Protein AF-A0A950X3T7-F1 (afdb_monomer)

Sequence (67 aa):
MSRTVEHTDEVNARILAVSEDTIQGFVREPFARIAEVSGVPEAVVLDRIRGMLEAGTIRRVRQTLLA

Radius of gyration: 11.9 Å; Cα contacts (8 Å, |Δi|>4): 49; chains: 1; bounding box: 23×23×36 Å

Foldseek 3Di:
DDDDPDPPPPLLVLLVVCVPPPDDDADPCVLVVSCVRSVHDSVVSVVNVVSCCVVVVDVDDDDDDDD

Nearest PDB structures (foldseek):
  2e19-assembly1_A  TM=5.814E-01  e=1.476E+00  Homo sapiens
  2cra-assembly1_A  TM=4.525E-01  e=6.073E-01  Homo sapiens
  2djn-assembly1_A  TM=4.450E-01  e=1.009E+00  Homo sapiens
  2lkx-assembly1_A  TM=4.165E-01  e=1.300E+00  Homo sapiens
  2l7m-assembly1_P  TM=5.474E-01  e=4.071E+00  Homo sapiens

Structure (mmCIF, N/CA/C/O backbone):
data_AF-A0A950X3T7-F1
#
_entry.id   AF-A0A950X3T7-F1
#
loop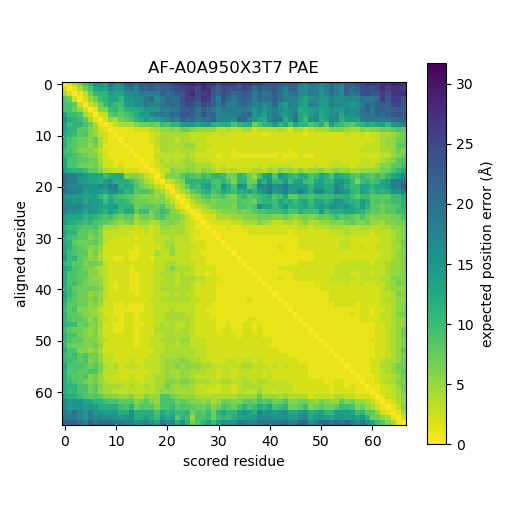_
_atom_site.group_PDB
_atom_site.id
_atom_site.type_symbol
_atom_site.label_atom_id
_atom_site.label_alt_id
_atom_site.label_comp_id
_atom_site.label_asym_id
_atom_site.label_entity_id
_atom_site.label_seq_id
_atom_site.pdbx_PDB_ins_code
_atom_site.Cartn_x
_atom_site.Cartn_y
_atom_site.Cartn_z
_atom_site.occupancy
_atom_site.B_iso_or_equiv
_atom_site.auth_seq_id
_atom_site.auth_comp_id
_atom_site.auth_asym_id
_atom_site.auth_atom_id
_atom_site.pdbx_PDB_model_num
ATOM 1 N N . MET A 1 1 ? -4.985 -13.641 -15.405 1.00 40.84 1 MET A N 1
ATOM 2 C CA . MET A 1 1 ? -5.564 -12.722 -16.410 1.00 40.84 1 MET A CA 1
ATOM 3 C C . MET A 1 1 ? -5.674 -11.344 -15.787 1.00 40.84 1 MET A C 1
ATOM 5 O O . MET A 1 1 ? -6.038 -11.249 -14.624 1.00 40.84 1 MET A O 1
ATOM 9 N N . SER A 1 2 ? -5.250 -10.339 -16.552 1.00 63.31 2 SER A N 1
ATOM 10 C CA . SER A 1 2 ? -4.913 -8.968 -16.154 1.00 63.31 2 SER A CA 1
ATOM 11 C C . SER A 1 2 ? -5.974 -8.256 -15.310 1.00 63.31 2 SER A C 1
ATOM 13 O O . SER A 1 2 ? -7.147 -8.245 -15.681 1.00 63.31 2 SER A O 1
ATOM 15 N N . ARG A 1 3 ? -5.552 -7.591 -14.227 1.00 47.69 3 ARG A N 1
ATOM 16 C CA . ARG A 1 3 ? -6.275 -6.429 -13.694 1.00 47.69 3 ARG A CA 1
ATOM 17 C C . ARG A 1 3 ? -5.307 -5.456 -13.014 1.00 47.69 3 ARG A C 1
ATOM 19 O O . ARG A 1 3 ? -5.126 -5.468 -11.808 1.00 47.69 3 ARG A O 1
ATOM 26 N N . THR 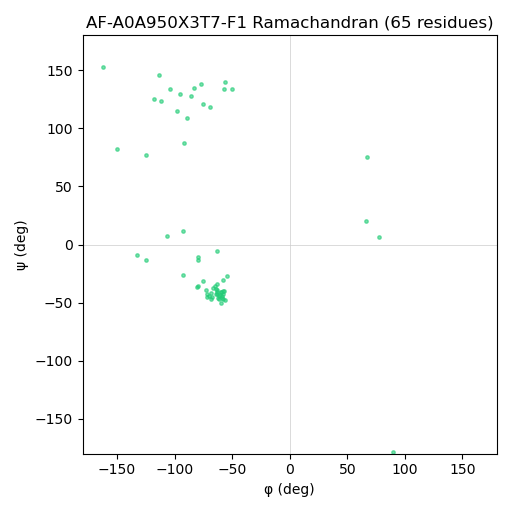A 1 4 ? -4.684 -4.645 -13.868 1.00 57.53 4 THR A N 1
ATOM 27 C CA . THR A 1 4 ? -4.150 -3.293 -13.616 1.00 57.53 4 THR A CA 1
ATOM 28 C C . THR A 1 4 ? -2.949 -3.149 -12.666 1.00 57.53 4 THR A C 1
ATOM 30 O O . THR A 1 4 ? -3.035 -2.650 -11.550 1.00 57.53 4 THR A O 1
ATOM 33 N N . VAL A 1 5 ? -1.775 -3.516 -13.182 1.00 53.91 5 VAL A N 1
ATOM 34 C CA . VAL A 1 5 ? -0.460 -3.009 -12.726 1.00 53.91 5 VAL A CA 1
ATOM 35 C C . VAL A 1 5 ? 0.0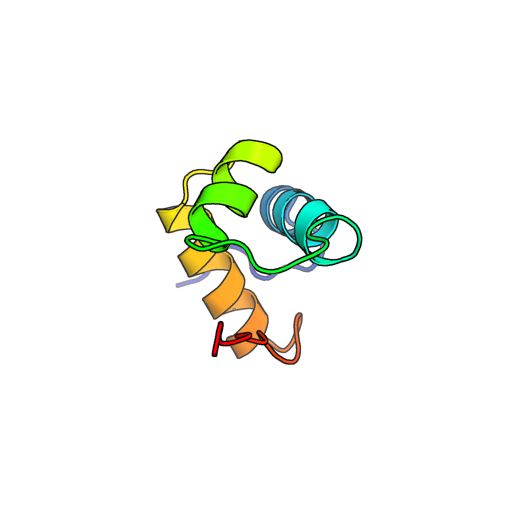03 -1.797 -13.544 1.00 53.91 5 VAL A C 1
ATOM 37 O O . VAL A 1 5 ? 1.146 -1.361 -13.444 1.00 53.91 5 VAL A O 1
ATOM 40 N N . GLU A 1 6 ? -0.891 -1.232 -14.356 1.00 56.78 6 GLU A N 1
ATOM 41 C CA . GLU A 1 6 ? -0.622 0.017 -15.056 1.00 56.78 6 GLU A CA 1
ATOM 42 C C . GLU A 1 6 ? -0.278 1.100 -14.028 1.00 56.78 6 GLU A C 1
ATOM 44 O O . GLU A 1 6 ? -0.965 1.262 -13.014 1.00 56.78 6 GLU A O 1
ATOM 49 N N . HIS A 1 7 ? 0.790 1.850 -14.297 1.00 53.62 7 HIS A N 1
ATOM 50 C CA . HIS A 1 7 ? 1.284 2.917 -13.419 1.00 53.62 7 HIS A CA 1
ATOM 51 C C . HIS A 1 7 ? 0.264 4.068 -13.251 1.00 53.62 7 HIS A C 1
ATOM 53 O O . HIS A 1 7 ? 0.485 4.980 -12.463 1.00 53.62 7 HIS A O 1
ATOM 59 N N . THR A 1 8 ? -0.856 4.016 -13.979 1.00 55.34 8 THR A N 1
ATOM 60 C CA . THR A 1 8 ? -1.958 4.986 -13.991 1.00 55.34 8 THR A CA 1
ATOM 61 C C . THR A 1 8 ? -3.225 4.501 -13.275 1.00 55.34 8 THR A C 1
ATOM 63 O O . THR A 1 8 ? -4.247 5.180 -13.337 1.00 55.34 8 THR A O 1
ATOM 66 N N . ASP A 1 9 ? -3.202 3.347 -12.594 1.00 78.44 9 ASP A N 1
ATOM 67 C CA . ASP A 1 9 ? -4.351 2.898 -11.796 1.00 78.44 9 ASP A CA 1
ATOM 68 C C . ASP A 1 9 ? -4.538 3.806 -10.566 1.00 78.44 9 ASP A C 1
ATOM 70 O O . ASP A 1 9 ? -3.677 3.875 -9.684 1.00 78.44 9 ASP A O 1
ATOM 74 N N . GLU A 1 10 ? -5.687 4.480 -10.486 1.00 85.88 10 GLU A N 1
ATOM 75 C CA . GLU A 1 10 ? -6.069 5.351 -9.366 1.00 85.88 10 GLU A CA 1
ATOM 76 C C . GLU A 1 10 ? -6.014 4.642 -8.001 1.00 85.88 10 GLU A C 1
ATOM 78 O O . GLU A 1 10 ? -5.829 5.285 -6.965 1.00 85.88 10 GLU A O 1
ATOM 83 N N . VAL A 1 11 ? -6.181 3.316 -7.958 1.00 89.12 11 VAL A N 1
ATOM 84 C CA . VAL A 1 11 ? -6.026 2.526 -6.728 1.00 89.12 11 VAL A CA 1
ATOM 85 C C . VAL A 1 11 ? -4.554 2.438 -6.327 1.00 89.12 11 VAL A C 1
ATOM 87 O O . VAL A 1 11 ? -4.234 2.665 -5.160 1.00 89.12 11 VAL A O 1
ATOM 90 N N . ASN A 1 12 ? -3.657 2.162 -7.277 1.00 89.25 12 ASN A N 1
ATOM 91 C CA . ASN A 1 12 ? -2.218 2.110 -7.011 1.00 89.25 12 ASN A CA 1
ATOM 92 C C . ASN A 1 12 ? -1.712 3.487 -6.572 1.00 89.25 12 ASN A C 1
ATOM 94 O O . ASN A 1 12 ? -0.993 3.572 -5.582 1.00 89.25 12 ASN A O 1
ATOM 98 N N . ALA A 1 13 ? -2.161 4.560 -7.231 1.00 88.31 13 ALA A N 1
ATOM 99 C CA . ALA A 1 13 ? -1.815 5.930 -6.857 1.00 88.31 13 ALA A CA 1
ATOM 100 C C . ALA A 1 13 ? -2.241 6.266 -5.417 1.00 88.31 13 ALA A C 1
ATOM 102 O O . ALA A 1 13 ? -1.447 6.804 -4.647 1.00 88.31 13 ALA A O 1
ATOM 103 N N . ARG A 1 14 ? -3.464 5.890 -5.011 1.00 89.44 14 ARG A N 1
ATOM 104 C CA . ARG A 1 14 ? -3.940 6.084 -3.630 1.00 89.44 14 ARG A CA 1
ATOM 105 C C . ARG A 1 14 ? -3.127 5.302 -2.601 1.00 89.44 14 ARG A C 1
ATOM 107 O O . ARG A 1 14 ? -2.861 5.822 -1.523 1.00 89.44 14 ARG A O 1
ATOM 114 N N . ILE A 1 15 ? -2.727 4.072 -2.921 1.00 89.75 15 ILE A N 1
ATOM 115 C CA . ILE A 1 15 ? -1.879 3.249 -2.045 1.00 89.75 15 ILE A CA 1
ATOM 116 C C . ILE A 1 15 ? -0.468 3.850 -1.943 1.00 89.75 15 ILE A C 1
ATOM 118 O O . ILE A 1 15 ? 0.068 3.988 -0.841 1.00 89.75 15 ILE A O 1
ATOM 122 N N . LEU A 1 16 ? 0.133 4.234 -3.072 1.00 87.94 16 LEU A N 1
ATOM 123 C CA . LEU A 1 16 ? 1.488 4.786 -3.127 1.00 87.94 16 LEU A CA 1
ATOM 124 C C . LEU A 1 16 ? 1.586 6.150 -2.440 1.00 87.94 16 LEU A C 1
ATOM 126 O O . LEU A 1 16 ? 2.532 6.350 -1.693 1.00 87.94 16 LEU A O 1
ATOM 130 N N . ALA A 1 17 ? 0.578 7.019 -2.548 1.00 85.19 17 ALA A N 1
ATOM 131 C CA . ALA A 1 17 ? 0.558 8.306 -1.841 1.00 85.19 17 ALA A CA 1
ATOM 132 C C . ALA A 1 17 ? 0.667 8.161 -0.307 1.00 85.19 17 ALA A C 1
ATOM 134 O O . ALA A 1 17 ? 1.237 9.014 0.371 1.00 85.19 17 ALA A O 1
ATOM 135 N N . VAL A 1 18 ? 0.155 7.059 0.253 1.00 80.94 18 VAL A N 1
ATOM 136 C CA . VAL A 1 18 ? 0.317 6.738 1.682 1.00 80.94 18 VAL A CA 1
ATOM 137 C C . VAL A 1 18 ? 1.693 6.116 1.965 1.00 80.94 18 VAL A C 1
ATOM 139 O O . VAL A 1 18 ? 2.318 6.360 2.997 1.00 80.94 18 VAL A O 1
ATOM 142 N N . SER A 1 19 ? 2.177 5.298 1.032 1.00 69.75 19 SER A N 1
ATOM 143 C CA . SER A 1 19 ? 3.421 4.531 1.161 1.00 69.75 19 SER A CA 1
ATOM 144 C C . SER A 1 19 ? 4.684 5.380 0.983 1.00 69.75 19 SER A C 1
ATOM 146 O O . SER A 1 19 ? 5.717 5.056 1.567 1.00 69.75 19 SER A O 1
ATOM 148 N N . GLU A 1 20 ? 4.613 6.425 0.158 1.00 62.16 20 GLU A N 1
ATOM 149 C CA . GLU A 1 20 ? 5.753 7.258 -0.230 1.00 62.16 20 GLU A CA 1
ATOM 150 C C . GLU A 1 20 ? 6.113 8.291 0.844 1.00 62.16 20 GLU A C 1
ATOM 152 O O . GLU A 1 20 ? 7.301 8.481 1.088 1.00 62.16 20 GLU A O 1
ATOM 157 N N . ASP A 1 21 ? 5.136 8.865 1.559 1.00 58.38 21 ASP A N 1
ATOM 158 C CA . ASP A 1 21 ? 5.407 10.039 2.407 1.00 58.38 21 ASP A CA 1
ATOM 159 C C . ASP A 1 21 ? 4.860 10.010 3.848 1.00 58.38 21 ASP A C 1
ATOM 161 O O . ASP A 1 21 ? 5.214 10.891 4.632 1.00 58.38 21 ASP A O 1
ATOM 165 N N . THR A 1 22 ? 4.019 9.053 4.273 1.00 60.97 22 THR A N 1
ATOM 166 C CA . THR A 1 22 ? 3.174 9.319 5.468 1.00 60.97 22 THR A CA 1
ATOM 167 C C . THR A 1 22 ? 3.235 8.343 6.640 1.00 60.97 22 THR A C 1
ATOM 169 O O . THR A 1 22 ? 2.810 8.720 7.734 1.00 60.97 22 THR A O 1
ATOM 172 N N . ILE A 1 23 ? 3.810 7.144 6.515 1.00 65.75 23 ILE A N 1
ATOM 173 C CA . ILE A 1 23 ? 3.923 6.237 7.674 1.00 65.75 23 ILE A CA 1
ATOM 174 C C . ILE A 1 23 ? 5.257 6.462 8.397 1.00 65.75 23 ILE A C 1
ATOM 176 O O . ILE A 1 23 ? 6.264 5.811 8.125 1.00 65.75 23 ILE A O 1
ATOM 180 N N . GLN A 1 24 ? 5.251 7.413 9.334 1.00 65.19 24 GLN A N 1
ATOM 181 C CA . GLN A 1 24 ? 6.355 7.662 10.263 1.00 65.19 24 GLN A CA 1
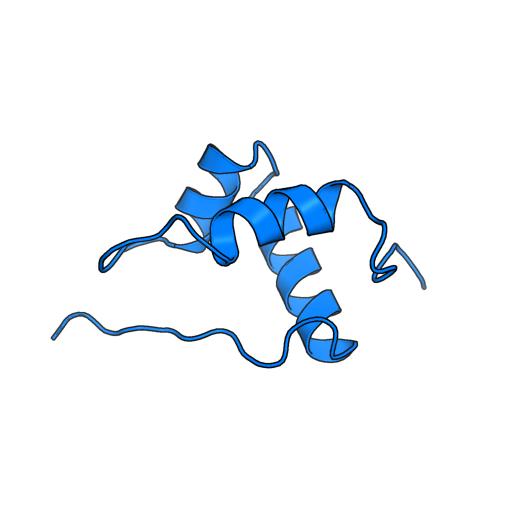ATOM 182 C C . GLN A 1 24 ? 6.225 6.747 11.492 1.00 65.19 24 GLN A C 1
ATOM 184 O O . GLN A 1 24 ? 5.187 6.719 12.151 1.00 65.19 24 GLN A O 1
ATOM 189 N N . GLY A 1 25 ? 7.294 6.023 11.831 1.00 64.75 25 GLY A N 1
ATOM 190 C CA . GLY A 1 25 ? 7.339 5.138 13.001 1.00 64.75 25 GLY A CA 1
ATOM 191 C C . GLY A 1 25 ? 6.886 3.696 12.739 1.00 64.75 25 GLY A C 1
ATOM 192 O O . GLY A 1 25 ? 6.590 3.294 11.615 1.00 64.75 25 GLY A O 1
ATOM 193 N N . PHE A 1 26 ? 6.895 2.879 13.794 1.00 70.50 26 PHE A N 1
ATOM 194 C CA . PHE A 1 26 ? 6.534 1.463 13.724 1.00 70.50 26 PHE A CA 1
ATOM 195 C C . PHE A 1 26 ? 5.035 1.281 13.945 1.00 70.50 26 PHE A C 1
ATOM 197 O O . PHE A 1 26 ? 4.540 1.441 15.058 1.00 70.50 26 PHE A O 1
ATOM 204 N N . VAL A 1 27 ? 4.315 0.921 12.883 1.00 77.62 27 VAL A N 1
ATOM 205 C CA . VAL A 1 27 ? 2.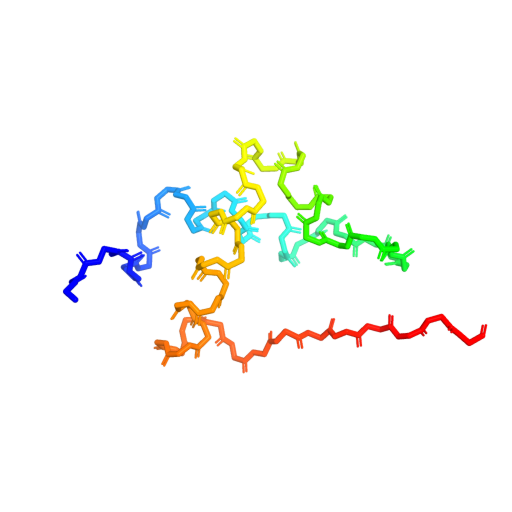895 0.564 12.962 1.00 77.62 27 VAL A CA 1
ATOM 206 C C . VAL A 1 27 ? 2.773 -0.952 13.074 1.00 77.62 27 VAL A C 1
ATOM 208 O O . VAL A 1 27 ? 3.361 -1.677 12.276 1.00 77.62 27 VAL A O 1
ATOM 211 N N . ARG A 1 28 ? 2.007 -1.430 14.063 1.00 82.75 28 ARG A N 1
ATOM 212 C CA . ARG A 1 28 ? 1.783 -2.867 14.313 1.00 82.75 28 ARG A CA 1
ATOM 213 C C . ARG A 1 28 ? 1.147 -3.575 13.114 1.00 82.75 28 ARG A C 1
ATOM 215 O O . ARG A 1 28 ? 1.545 -4.684 12.782 1.00 82.75 28 ARG A O 1
ATOM 222 N N . GLU A 1 29 ? 0.184 -2.918 12.474 1.00 88.50 29 GLU A N 1
ATOM 223 C CA . GLU A 1 29 ? -0.569 -3.435 11.327 1.00 88.50 29 GLU A CA 1
ATOM 224 C C . GLU A 1 29 ? -0.462 -2.435 10.161 1.00 88.50 29 GLU A C 1
ATOM 226 O O . GLU A 1 29 ? -1.367 -1.630 9.931 1.00 88.50 29 GLU A O 1
ATOM 231 N N . PRO A 1 30 ? 0.682 -2.404 9.449 1.00 85.88 30 PRO A N 1
ATOM 232 C CA . PRO A 1 30 ? 0.963 -1.358 8.468 1.00 85.88 30 PRO A CA 1
ATOM 233 C C . PRO A 1 30 ? 0.001 -1.397 7.276 1.00 85.88 30 PRO A C 1
ATOM 235 O O . PRO A 1 30 ? -0.404 -0.346 6.790 1.00 85.88 30 PRO A O 1
ATOM 238 N N . PHE A 1 31 ? -0.417 -2.583 6.827 1.00 89.88 31 PHE A N 1
ATOM 239 C CA . PHE A 1 31 ? -1.346 -2.714 5.700 1.00 89.88 31 PHE A CA 1
ATOM 240 C C . PHE A 1 31 ? -2.772 -2.299 6.065 1.00 89.88 31 PHE A C 1
ATOM 242 O O . PHE A 1 31 ? -3.401 -1.586 5.285 1.00 89.88 31 PHE A O 1
ATOM 249 N N . ALA A 1 32 ? -3.236 -2.627 7.274 1.00 91.44 32 ALA A N 1
ATOM 250 C CA . ALA A 1 32 ? -4.498 -2.118 7.806 1.00 91.44 32 ALA A CA 1
ATOM 251 C C . ALA A 1 32 ? -4.489 -0.580 7.903 1.00 91.44 32 ALA A C 1
ATOM 253 O O . ALA A 1 32 ? -5.447 0.079 7.499 1.00 91.44 32 ALA A O 1
ATOM 254 N N . ARG A 1 33 ? -3.371 0.022 8.340 1.00 89.81 33 ARG A N 1
ATOM 255 C CA . ARG A 1 33 ? -3.222 1.487 8.357 1.00 89.81 33 ARG A CA 1
ATOM 256 C C . ARG A 1 33 ? -3.257 2.090 6.953 1.00 89.81 33 ARG A C 1
ATOM 258 O O . ARG A 1 33 ? -3.904 3.117 6.762 1.00 89.81 33 ARG A O 1
ATOM 265 N N . ILE A 1 34 ? -2.593 1.473 5.974 1.00 90.06 34 ILE A N 1
ATOM 266 C CA . ILE A 1 34 ? -2.653 1.919 4.572 1.00 90.06 34 ILE A CA 1
ATOM 267 C C . ILE A 1 34 ? -4.091 1.843 4.056 1.00 90.06 34 ILE A C 1
ATOM 269 O O . ILE A 1 34 ? -4.554 2.792 3.426 1.00 90.06 34 ILE A O 1
ATOM 273 N N . ALA A 1 35 ? -4.808 0.757 4.348 1.00 92.44 35 ALA A N 1
ATOM 274 C CA . ALA A 1 35 ? -6.203 0.578 3.961 1.00 92.44 35 ALA A CA 1
ATOM 275 C C . ALA A 1 35 ? -7.098 1.696 4.517 1.00 92.44 35 ALA A C 1
ATOM 277 O O . ALA A 1 35 ? -7.851 2.324 3.772 1.00 92.44 35 ALA A O 1
ATOM 278 N N . GLU A 1 36 ? -6.943 2.010 5.804 1.00 92.12 36 GLU A N 1
ATOM 279 C CA . GLU A 1 36 ? -7.693 3.074 6.471 1.00 92.12 36 GLU A CA 1
ATOM 280 C C . GLU A 1 36 ? -7.413 4.461 5.865 1.00 92.12 36 GLU A C 1
ATOM 282 O O . GLU A 1 36 ? -8.348 5.208 5.592 1.00 92.12 36 GLU A O 1
ATOM 287 N N . VAL A 1 37 ? -6.141 4.810 5.615 1.00 90.19 37 VAL A N 1
ATOM 288 C CA . VAL A 1 37 ? -5.770 6.133 5.064 1.00 90.19 37 VAL A CA 1
ATOM 289 C C . VAL A 1 37 ? -6.173 6.266 3.598 1.00 90.19 37 VAL A C 1
ATOM 291 O O . VAL A 1 37 ? -6.665 7.312 3.185 1.00 90.19 37 VAL A O 1
ATOM 294 N N . SER A 1 38 ? -5.945 5.225 2.797 1.00 89.75 38 SER A N 1
ATOM 295 C CA . SER A 1 38 ? -6.205 5.258 1.352 1.00 89.75 38 SER A CA 1
ATOM 296 C C . SER A 1 38 ? -7.684 5.055 0.995 1.00 89.75 38 SER A C 1
ATOM 298 O O . SER A 1 38 ? -8.076 5.288 -0.153 1.00 89.75 38 SER A O 1
ATOM 300 N N . GLY A 1 39 ? -8.507 4.602 1.950 1.00 93.31 39 GLY A N 1
ATOM 301 C CA . GLY A 1 39 ? -9.902 4.217 1.718 1.00 93.31 39 GLY A CA 1
ATOM 302 C C . GLY A 1 39 ? -10.045 2.975 0.829 1.00 93.31 39 GLY A C 1
ATOM 303 O O . GLY A 1 39 ? -11.089 2.771 0.208 1.00 93.31 39 GLY A O 1
ATOM 304 N N . VAL A 1 40 ? -8.988 2.170 0.715 1.00 93.31 40 VAL A N 1
ATOM 305 C CA . VAL A 1 40 ? -8.946 0.949 -0.096 1.00 93.31 40 VAL A CA 1
ATOM 306 C C . VAL A 1 40 ? -9.047 -0.260 0.837 1.00 93.31 40 VAL A C 1
ATOM 308 O O . VAL A 1 40 ? -8.333 -0.296 1.834 1.00 93.31 40 VAL A O 1
ATOM 311 N N . PRO A 1 41 ? -9.880 -1.277 0.545 1.00 95.00 41 PRO A N 1
ATOM 312 C CA . PRO A 1 41 ? -9.949 -2.477 1.379 1.00 95.00 41 PRO A CA 1
ATOM 313 C C . PRO A 1 41 ? -8.583 -3.157 1.534 1.00 95.00 41 PRO A C 1
ATOM 315 O O . PRO A 1 41 ? -7.854 -3.303 0.555 1.00 95.00 41 PRO A O 1
ATOM 318 N N . GLU A 1 42 ? -8.255 -3.642 2.733 1.00 94.31 42 GLU A N 1
ATOM 319 C CA . GLU A 1 42 ? -6.929 -4.211 3.031 1.00 94.31 42 GLU A CA 1
ATOM 320 C C . GLU A 1 42 ? -6.543 -5.378 2.112 1.00 94.31 42 GLU A C 1
ATOM 322 O O . GLU A 1 42 ? -5.414 -5.440 1.628 1.00 94.31 42 GLU A O 1
ATOM 327 N N . ALA A 1 43 ? -7.492 -6.260 1.786 1.00 94.00 43 ALA A N 1
ATOM 328 C CA . ALA A 1 43 ? -7.259 -7.339 0.826 1.00 94.00 43 ALA A CA 1
ATOM 329 C C . ALA A 1 43 ? -6.813 -6.804 -0.549 1.00 94.00 43 ALA A C 1
ATOM 331 O O . ALA A 1 43 ? -5.880 -7.330 -1.150 1.00 94.00 43 ALA A O 1
ATOM 332 N N . VAL A 1 44 ? -7.421 -5.703 -1.007 1.00 94.00 44 VAL A N 1
ATOM 333 C CA . VAL A 1 44 ? -7.035 -5.037 -2.258 1.00 94.00 44 VAL A CA 1
ATOM 334 C C . VAL A 1 44 ? -5.654 -4.404 -2.116 1.00 94.00 44 VAL A C 1
ATOM 336 O O . VAL A 1 44 ? -4.843 -4.533 -3.024 1.00 94.00 44 VAL A O 1
ATOM 339 N N . VAL A 1 45 ? -5.345 -3.769 -0.982 1.00 93.38 45 VAL A N 1
ATOM 340 C CA . VAL A 1 45 ? -4.005 -3.213 -0.722 1.00 93.38 45 VAL A CA 1
ATOM 341 C C . VAL A 1 45 ? -2.928 -4.293 -0.858 1.00 93.38 45 VAL A C 1
ATOM 343 O O . VAL A 1 45 ? -1.943 -4.086 -1.567 1.00 93.38 45 VAL A O 1
ATOM 346 N N . LEU A 1 46 ? -3.131 -5.458 -0.239 1.00 93.50 46 LEU A N 1
ATOM 347 C CA . LEU A 1 46 ? -2.196 -6.584 -0.306 1.00 93.50 46 LEU A CA 1
ATOM 348 C C . LEU A 1 46 ? -2.013 -7.100 -1.739 1.00 93.50 46 LEU A C 1
ATOM 350 O O . LEU A 1 46 ? -0.876 -7.280 -2.184 1.00 93.50 46 LEU A O 1
ATOM 354 N N . ASP A 1 47 ? -3.110 -7.293 -2.472 1.00 94.44 47 ASP A N 1
ATOM 355 C CA . ASP A 1 47 ? -3.066 -7.765 -3.858 1.00 94.44 47 ASP A CA 1
ATOM 356 C C . ASP A 1 47 ? -2.356 -6.766 -4.781 1.00 94.44 47 ASP A C 1
ATOM 358 O O . ASP A 1 47 ? -1.536 -7.158 -5.615 1.00 94.44 47 ASP A O 1
ATOM 362 N N . ARG A 1 48 ? -2.608 -5.463 -4.600 1.00 92.94 48 ARG A N 1
ATOM 363 C CA . ARG A 1 48 ? -1.954 -4.400 -5.376 1.00 92.94 48 ARG A CA 1
ATOM 364 C C . ARG A 1 48 ? -0.469 -4.296 -5.073 1.00 92.94 48 ARG A C 1
ATOM 366 O O . ARG A 1 48 ? 0.324 -4.222 -6.005 1.00 92.94 48 ARG A O 1
ATOM 373 N N . ILE A 1 49 ? -0.076 -4.325 -3.799 1.00 91.94 49 ILE A N 1
ATOM 374 C CA . ILE A 1 49 ? 1.339 -4.286 -3.405 1.00 91.94 49 ILE A CA 1
ATOM 375 C C . ILE A 1 49 ? 2.086 -5.492 -3.980 1.00 91.94 49 ILE A C 1
ATOM 377 O O . ILE A 1 49 ? 3.172 -5.321 -4.534 1.00 91.94 49 ILE A O 1
ATOM 381 N N . ARG A 1 50 ? 1.496 -6.694 -3.909 1.00 93.44 50 ARG A N 1
ATOM 382 C CA . ARG A 1 50 ? 2.077 -7.897 -4.519 1.00 93.44 50 ARG A CA 1
ATOM 383 C C . ARG A 1 50 ? 2.240 -7.727 -6.029 1.00 93.44 50 ARG A C 1
ATOM 385 O O . ARG A 1 50 ? 3.344 -7.913 -6.531 1.00 93.44 50 ARG A O 1
ATOM 392 N N . GLY A 1 51 ? 1.184 -7.308 -6.727 1.00 92.88 51 GLY A N 1
ATOM 393 C CA . GLY A 1 51 ? 1.233 -7.091 -8.173 1.00 92.88 51 GLY A CA 1
ATOM 394 C C . GLY A 1 51 ? 2.283 -6.053 -8.577 1.00 92.88 51 GLY A C 1
ATOM 395 O O . GLY A 1 51 ? 3.083 -6.303 -9.473 1.00 92.88 51 GLY A O 1
ATOM 396 N N . MET A 1 52 ? 2.339 -4.911 -7.884 1.00 91.69 52 MET A N 1
ATOM 397 C CA . MET A 1 52 ? 3.336 -3.867 -8.145 1.00 91.69 52 MET A CA 1
ATOM 398 C C . MET A 1 52 ? 4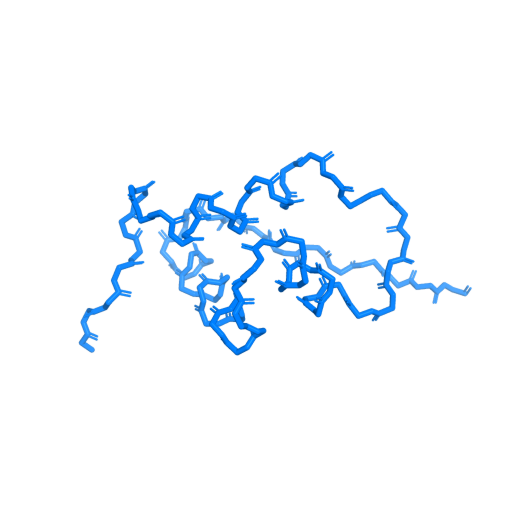.771 -4.341 -7.883 1.00 91.69 52 MET A C 1
ATOM 400 O O . MET A 1 52 ? 5.683 -3.904 -8.585 1.00 91.69 52 MET A O 1
ATOM 404 N N . LEU A 1 53 ? 4.987 -5.217 -6.895 1.00 91.88 53 LEU A N 1
ATOM 405 C CA . LEU A 1 53 ? 6.297 -5.810 -6.622 1.00 91.88 53 LEU A CA 1
ATOM 406 C C . LEU A 1 53 ? 6.706 -6.793 -7.728 1.00 91.88 53 LEU A C 1
ATOM 408 O O . LEU A 1 53 ? 7.838 -6.745 -8.201 1.00 91.88 53 LEU A O 1
ATOM 412 N N . GLU A 1 54 ? 5.781 -7.646 -8.172 1.00 93.75 54 GLU A N 1
ATOM 413 C CA . GLU A 1 54 ? 5.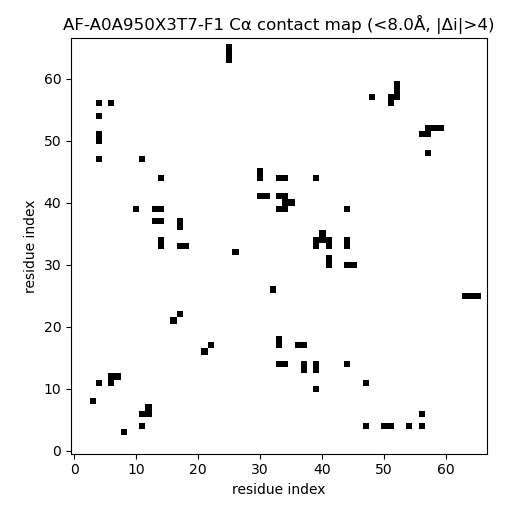997 -8.600 -9.270 1.00 93.75 54 GLU A CA 1
ATOM 414 C C . GLU A 1 54 ? 6.260 -7.895 -10.609 1.00 93.75 54 GLU A C 1
ATOM 416 O O . GLU A 1 54 ? 7.114 -8.326 -11.381 1.00 93.75 54 GLU A O 1
ATOM 421 N N . ALA A 1 55 ? 5.562 -6.786 -10.871 1.00 90.50 55 ALA A N 1
ATOM 422 C CA . ALA A 1 55 ? 5.728 -5.979 -12.079 1.00 90.50 55 ALA A CA 1
ATOM 423 C C . ALA A 1 55 ? 6.950 -5.041 -12.039 1.00 90.50 55 ALA A C 1
ATOM 425 O O . ALA A 1 55 ? 7.300 -4.449 -13.059 1.00 90.50 55 ALA A O 1
ATOM 426 N N . GLY A 1 56 ? 7.593 -4.874 -10.879 1.00 90.19 56 GLY A N 1
ATOM 427 C CA . GLY A 1 56 ? 8.734 -3.973 -10.697 1.00 90.19 56 GLY A CA 1
ATOM 428 C C . GLY A 1 56 ? 8.378 -2.485 -10.574 1.00 90.19 56 GLY A C 1
ATOM 429 O O . GLY A 1 56 ? 9.289 -1.659 -10.497 1.00 90.19 56 GLY A O 1
ATOM 430 N N . THR A 1 57 ? 7.086 -2.137 -10.511 1.00 89.88 57 THR A N 1
ATOM 431 C CA . THR A 1 57 ? 6.596 -0.779 -10.208 1.00 89.88 57 THR A CA 1
ATOM 432 C C . THR A 1 57 ? 7.113 -0.303 -8.851 1.00 89.88 57 THR A C 1
ATOM 434 O O . THR A 1 57 ? 7.586 0.823 -8.721 1.00 89.88 57 THR A O 1
ATOM 437 N N . ILE A 1 58 ? 7.096 -1.188 -7.848 1.00 87.88 58 ILE A N 1
ATOM 438 C CA . ILE A 1 58 ? 7.824 -0.995 -6.590 1.00 87.88 58 ILE A CA 1
ATOM 439 C C . ILE A 1 58 ? 8.937 -2.032 -6.485 1.00 87.88 58 ILE A C 1
ATOM 441 O O . ILE A 1 58 ? 8.799 -3.168 -6.927 1.00 87.88 58 ILE A O 1
ATOM 445 N N . ARG A 1 59 ? 10.061 -1.649 -5.873 1.00 89.62 59 ARG A N 1
ATOM 446 C CA . ARG A 1 59 ? 11.256 -2.512 -5.817 1.00 89.62 59 ARG A CA 1
ATOM 447 C C . ARG A 1 59 ? 11.336 -3.382 -4.568 1.00 89.62 59 ARG A C 1
ATOM 449 O O . ARG A 1 59 ? 12.025 -4.395 -4.572 1.00 89.62 59 ARG A O 1
ATOM 456 N N . ARG A 1 60 ? 10.721 -2.947 -3.467 1.00 87.25 60 ARG A N 1
ATOM 457 C CA . ARG A 1 60 ? 10.771 -3.636 -2.172 1.00 87.25 60 ARG A CA 1
ATOM 458 C C . ARG A 1 60 ? 9.660 -3.153 -1.253 1.00 87.25 60 ARG A C 1
ATOM 460 O O . ARG A 1 60 ? 9.290 -1.984 -1.297 1.00 87.25 60 ARG A O 1
ATOM 467 N N . VAL A 1 61 ? 9.241 -4.025 -0.344 1.00 86.62 61 VAL A N 1
ATOM 468 C CA . VAL A 1 61 ? 8.452 -3.681 0.844 1.00 86.62 61 VAL A CA 1
ATOM 469 C C . VAL A 1 61 ? 9.350 -3.912 2.056 1.00 86.62 61 VAL A C 1
ATOM 471 O O . VAL A 1 61 ? 9.907 -4.998 2.213 1.00 86.62 61 VAL A O 1
ATOM 474 N N . ARG A 1 62 ? 9.553 -2.890 2.895 1.00 80.94 62 ARG A N 1
ATOM 475 C CA . ARG A 1 62 ? 10.386 -3.011 4.101 1.00 80.94 62 ARG A CA 1
ATOM 476 C C . ARG A 1 62 ? 9.501 -3.259 5.316 1.00 80.94 62 ARG A C 1
ATOM 478 O O . ARG A 1 62 ? 8.795 -2.358 5.753 1.00 80.94 62 ARG A O 1
ATOM 485 N N . GLN A 1 63 ? 9.633 -4.432 5.924 1.00 73.50 63 GLN A N 1
ATOM 486 C CA . GLN A 1 63 ? 9.191 -4.634 7.299 1.00 73.50 63 GLN A CA 1
ATOM 487 C C . GLN A 1 63 ? 10.213 -4.008 8.249 1.00 73.50 63 GLN A C 1
ATOM 489 O O . GLN A 1 63 ? 11.421 -4.167 8.054 1.00 73.50 63 GLN A O 1
ATOM 494 N N . THR A 1 64 ? 9.742 -3.329 9.294 1.00 70.50 64 THR A N 1
ATOM 495 C CA . THR A 1 64 ? 10.612 -2.997 10.423 1.00 70.50 64 THR A CA 1
ATOM 496 C C . THR A 1 64 ? 10.081 -3.658 11.679 1.00 70.50 64 THR A C 1
ATOM 498 O O . THR A 1 64 ? 8.905 -3.525 11.999 1.00 70.50 64 THR A O 1
ATOM 501 N N . LEU A 1 65 ? 10.947 -4.424 12.339 1.00 67.00 65 LEU A N 1
ATOM 502 C CA . LEU A 1 65 ? 10.630 -5.141 13.566 1.00 67.00 65 L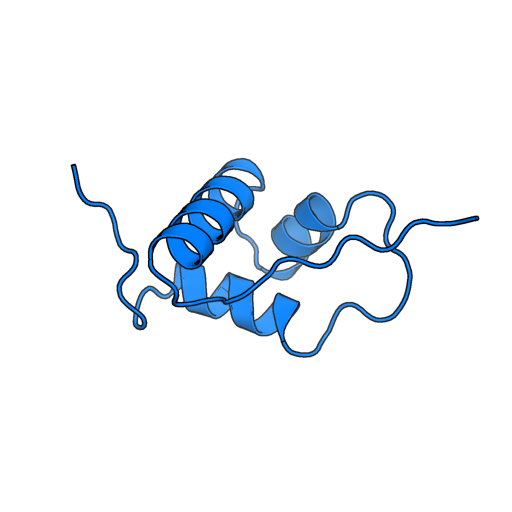EU A CA 1
ATOM 503 C C . LEU A 1 65 ? 10.783 -4.199 14.764 1.00 67.00 65 LEU A C 1
ATOM 505 O O . LEU A 1 65 ? 11.775 -3.478 14.855 1.00 67.00 65 LEU A O 1
ATOM 509 N N . LEU A 1 66 ? 9.805 -4.228 15.669 1.00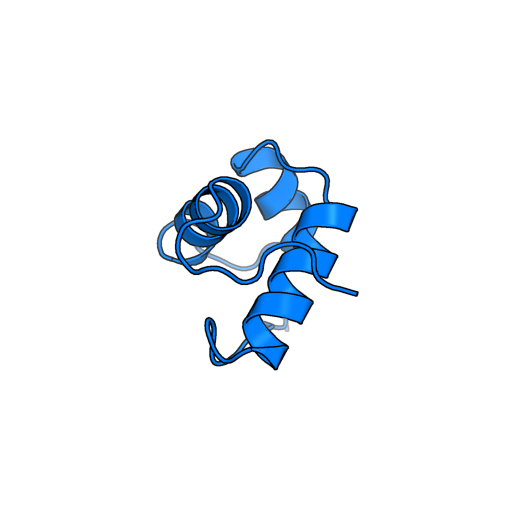 63.75 66 LEU A N 1
ATOM 510 C CA . LEU A 1 66 ? 9.940 -3.701 17.026 1.00 63.75 66 LEU A CA 1
ATOM 511 C C . LEU A 1 66 ? 10.786 -4.709 17.821 1.00 63.75 66 LEU A C 1
ATOM 513 O O . LEU A 1 66 ? 10.421 -5.884 17.866 1.00 63.75 66 LEU A O 1
ATOM 517 N N . ALA A 1 67 ? 11.926 -4.265 18.354 1.00 64.88 67 ALA A N 1
ATOM 518 C CA . ALA A 1 67 ? 12.753 -5.036 19.285 1.00 64.88 67 ALA A CA 1
ATOM 519 C C . ALA A 1 67 ? 12.268 -4.834 20.724 1.00 64.88 67 ALA A C 1
ATOM 521 O O . ALA A 1 67 ? 11.821 -3.702 21.025 1.00 64.88 67 ALA A O 1
#

pLDDT: mean 80.71, std 14.29, range [40.84, 95.0]

Mean predicted aligned error: 6.51 Å

Secondary structure (DSSP, 8-state):
------TT-HHHHHHHHHHHHT--S--SSHHHHHHHHHT--HHHHHHHHHHHHHTTSS---------

Solvent-accessible surface area (backbone atoms only — not comparable to full-atom values): 4396 Å² total; per-residue (Å²): 132,92,85,73,77,55,95,79,35,69,66,58,51,39,51,45,64,45,70,74,78,63,77,80,77,88,60,95,55,56,60,58,50,46,17,66,76,49,74,40,59,45,72,57,50,54,53,49,53,51,46,28,45,76,70,56,80,38,91,77,84,85,86,77,83,87,129